Protein AF-A0A673FQ81-F1 (afdb_monomer)

pLDDT: mean 97.32, std 1.8, range [87.38, 98.75]

Radius of gyration: 13.96 Å; Cα contacts (8 Å, |Δi|>4): 297; chains: 1; bounding box: 32×32×33 Å

Structure (mmCIF, N/CA/C/O backbone):
data_AF-A0A673FQ81-F1
#
_entry.id   AF-A0A673FQ81-F1
#
loop_
_atom_site.group_PDB
_atom_site.id
_atom_site.type_symbol
_atom_site.label_atom_id
_atom_site.label_alt_id
_atom_site.label_comp_id
_atom_site.label_asym_id
_atom_site.label_entity_id
_atom_site.label_seq_id
_atom_site.pdbx_PDB_ins_code
_atom_site.Cartn_x
_atom_site.Cartn_y
_atom_site.Cartn_z
_atom_site.occupancy
_atom_site.B_iso_or_equiv
_atom_site.auth_seq_id
_atom_site.auth_comp_id
_atom_site.auth_asym_id
_atom_site.auth_atom_id
_atom_site.pdbx_PDB_model_num
ATOM 1 N N . MET A 1 1 ? -1.585 11.997 -2.696 1.00 89.38 1 MET A N 1
ATOM 2 C CA . MET A 1 1 ? -2.679 11.175 -3.277 1.00 89.38 1 MET A CA 1
ATOM 3 C C . MET A 1 1 ? -3.519 10.611 -2.141 1.00 89.38 1 MET A C 1
ATOM 5 O O . MET A 1 1 ? -2.974 10.445 -1.057 1.00 89.38 1 MET A O 1
ATOM 9 N N . VAL A 1 2 ? -4.803 10.326 -2.368 1.00 96.75 2 VAL A N 1
ATOM 10 C CA . VAL A 1 2 ? -5.661 9.622 -1.402 1.00 96.75 2 VAL A CA 1
ATOM 11 C C . VAL A 1 2 ? -6.151 8.320 -2.028 1.00 96.75 2 VAL A C 1
ATOM 13 O O . VAL A 1 2 ? -6.634 8.323 -3.160 1.00 96.75 2 VAL A O 1
ATOM 16 N N . LYS A 1 3 ? -6.018 7.211 -1.301 1.00 98.25 3 LYS A N 1
ATOM 17 C CA . LYS A 1 3 ? -6.627 5.915 -1.634 1.00 98.25 3 LYS A CA 1
ATOM 18 C C . LYS A 1 3 ? -7.399 5.405 -0.428 1.00 98.25 3 LYS A C 1
ATOM 20 O O . LYS A 1 3 ? -7.032 5.722 0.698 1.00 98.25 3 LYS A O 1
ATOM 25 N N . HIS A 1 4 ? -8.442 4.622 -0.661 1.00 98.31 4 HIS A N 1
ATOM 26 C CA . HIS A 1 4 ? -9.214 3.995 0.404 1.00 98.31 4 HIS A CA 1
ATOM 27 C C . HIS A 1 4 ? -9.135 2.474 0.302 1.00 98.31 4 HIS A C 1
ATOM 29 O O . HIS A 1 4 ? -8.841 1.942 -0.768 1.00 98.31 4 HIS A O 1
ATOM 35 N N . PHE A 1 5 ? -9.392 1.793 1.412 1.00 98.25 5 PHE A N 1
ATOM 36 C CA . PHE A 1 5 ? -9.550 0.343 1.469 1.00 98.25 5 PHE A CA 1
ATOM 37 C C . PHE A 1 5 ? -10.442 -0.043 2.646 1.00 98.25 5 PHE A C 1
ATOM 39 O O . PHE A 1 5 ? -10.704 0.774 3.532 1.00 98.25 5 PHE A O 1
ATOM 46 N N . TRP A 1 6 ? -10.920 -1.283 2.639 1.00 97.56 6 TRP A N 1
ATOM 47 C CA . TRP A 1 6 ? -11.827 -1.800 3.653 1.00 97.56 6 TRP A CA 1
ATOM 48 C C . TRP A 1 6 ? -11.231 -3.037 4.303 1.00 97.56 6 TRP A C 1
ATOM 50 O O . TRP A 1 6 ? -10.825 -3.963 3.609 1.00 97.56 6 TRP A O 1
ATOM 60 N N . VAL A 1 7 ? -11.248 -3.081 5.633 1.00 96.44 7 VAL A N 1
ATOM 61 C CA . VAL A 1 7 ? -10.942 -4.295 6.399 1.00 96.44 7 VAL A CA 1
ATOM 62 C C . VAL A 1 7 ? -12.076 -4.528 7.380 1.00 96.44 7 VAL A C 1
ATOM 64 O O . VAL A 1 7 ? -12.450 -3.619 8.114 1.00 96.44 7 VAL A O 1
ATOM 67 N N . ARG A 1 8 ? -12.673 -5.727 7.364 1.00 93.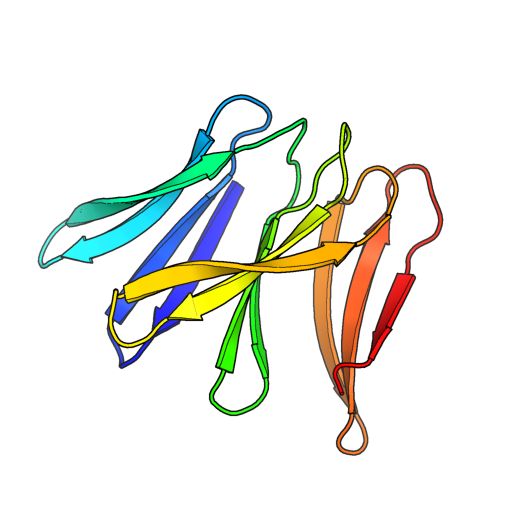62 8 ARG A N 1
ATOM 68 C CA . ARG A 1 8 ? -13.811 -6.105 8.230 1.00 93.62 8 ARG A CA 1
ATOM 69 C C . ARG A 1 8 ? -14.923 -5.042 8.297 1.00 93.62 8 ARG A C 1
ATOM 71 O O . ARG A 1 8 ? -15.429 -4.734 9.371 1.00 93.62 8 ARG A O 1
ATOM 78 N N . LYS A 1 9 ? -15.309 -4.487 7.141 1.00 94.38 9 LYS A N 1
ATOM 79 C CA . LYS A 1 9 ? -16.325 -3.418 6.997 1.00 94.38 9 LYS A CA 1
ATOM 80 C C . LYS A 1 9 ? -15.962 -2.075 7.651 1.00 94.38 9 LYS A C 1
ATOM 82 O O . LYS A 1 9 ? -16.813 -1.197 7.736 1.00 94.38 9 LYS A O 1
ATOM 87 N N . VAL A 1 10 ? -14.713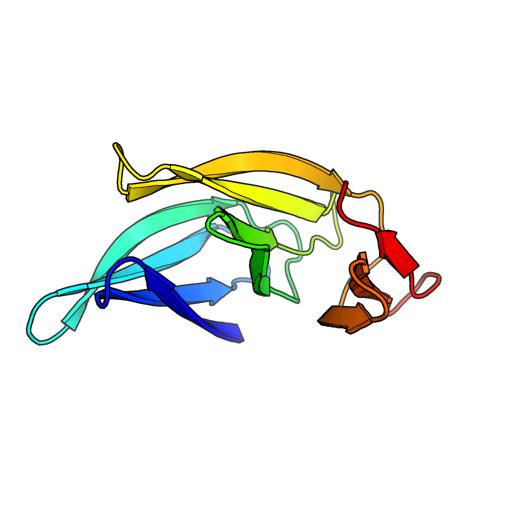 -1.884 8.064 1.00 97.00 10 VAL A N 1
ATOM 88 C CA . VAL A 1 10 ? -14.190 -0.591 8.511 1.00 97.00 10 VAL A CA 1
ATOM 89 C C . VAL A 1 10 ? -13.460 0.068 7.344 1.00 97.00 10 VAL A C 1
ATOM 91 O O . VAL A 1 10 ? -12.660 -0.576 6.662 1.00 97.00 10 VAL A O 1
ATOM 94 N N . LEU A 1 11 ? -13.765 1.344 7.102 1.00 98.19 11 LEU A N 1
ATOM 95 C CA . LEU A 1 11 ? -13.144 2.152 6.058 1.00 98.19 11 LEU A CA 1
ATOM 96 C C . LEU A 1 11 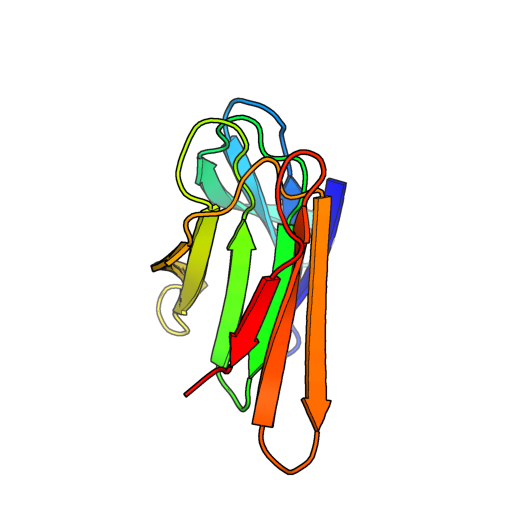? -11.818 2.728 6.550 1.00 98.19 11 LEU A C 1
ATOM 98 O O . LEU A 1 11 ? -11.743 3.322 7.627 1.00 98.19 11 LEU A O 1
ATOM 102 N N . TYR A 1 12 ? -10.797 2.630 5.711 1.00 98.62 12 TYR A N 1
ATOM 103 C CA . TYR A 1 12 ? -9.494 3.231 5.937 1.00 98.62 12 TYR A CA 1
ATOM 104 C C . TYR A 1 12 ? -9.085 4.091 4.745 1.00 98.62 12 TYR A C 1
ATOM 106 O O . TYR A 1 12 ? -9.482 3.840 3.605 1.00 98.62 12 TYR A O 1
ATOM 114 N N . LEU A 1 13 ? -8.246 5.091 5.007 1.00 98.50 13 LEU A N 1
ATOM 115 C CA . LEU A 1 13 ? -7.582 5.896 3.988 1.00 98.50 13 LEU A CA 1
ATOM 116 C C . LEU A 1 13 ? -6.072 5.755 4.096 1.00 98.50 13 LEU A C 1
ATOM 118 O O . LEU A 1 13 ? -5.515 5.708 5.188 1.00 98.50 13 LEU A O 1
ATOM 122 N N . CYS A 1 14 ? -5.409 5.789 2.948 1.00 98.38 14 CYS A N 1
ATOM 123 C CA . CYS A 1 14 ? -3.994 6.073 2.841 1.00 98.38 14 CYS A CA 1
ATOM 124 C C . CYS A 1 14 ? -3.799 7.457 2.215 1.00 98.38 14 CYS A C 1
ATOM 126 O O . CYS A 1 14 ? -4.239 7.710 1.088 1.00 98.38 14 CYS A O 1
ATOM 128 N N . LEU A 1 15 ? -3.129 8.345 2.948 1.00 98.31 15 LEU A N 1
ATOM 129 C CA . LEU A 1 15 ? -2.692 9.650 2.472 1.00 98.31 15 LEU A CA 1
ATOM 130 C C . LEU A 1 15 ? -1.217 9.578 2.093 1.00 98.31 15 LEU A C 1
ATOM 132 O O . LEU A 1 15 ? -0.360 9.413 2.959 1.00 98.31 15 LEU A O 1
ATOM 136 N N . THR A 1 16 ? -0.915 9.738 0.807 1.00 98.19 16 THR A N 1
ATOM 137 C CA . THR A 1 16 ? 0.466 9.719 0.311 1.00 98.19 16 THR A CA 1
ATOM 138 C C . THR A 1 16 ? 1.080 11.108 0.325 1.00 98.19 16 THR A C 1
ATOM 140 O O . THR A 1 16 ? 0.523 12.025 -0.293 1.00 98.19 16 THR A O 1
ATOM 143 N N . ARG A 1 17 ? 2.257 11.234 0.940 1.00 98.06 17 ARG A N 1
ATOM 144 C CA . ARG A 1 17 ? 3.146 12.397 0.815 1.00 98.06 17 ARG A CA 1
ATOM 145 C C . ARG A 1 17 ? 4.335 12.061 -0.073 1.00 98.06 17 ARG A C 1
ATOM 147 O O . ARG A 1 17 ? 4.798 10.930 -0.069 1.00 98.06 17 ARG A O 1
ATOM 154 N N . PHE A 1 18 ? 4.873 13.061 -0.765 1.00 98.00 18 PHE A N 1
ATOM 155 C CA . PHE A 1 18 ? 6.107 12.885 -1.530 1.00 98.00 18 PHE A CA 1
ATOM 156 C C . PHE A 1 18 ? 7.315 12.657 -0.603 1.00 98.00 18 PHE A C 1
ATOM 158 O O . PHE A 1 18 ? 8.041 11.680 -0.756 1.00 98.00 18 PHE A O 1
ATOM 165 N N . ILE A 1 19 ? 7.489 13.514 0.409 1.00 97.81 19 ILE A N 1
ATOM 166 C CA . ILE A 1 19 ? 8.533 13.418 1.442 1.00 97.81 19 ILE A CA 1
ATOM 167 C C . ILE A 1 19 ? 7.907 13.590 2.831 1.00 97.81 19 ILE A C 1
ATOM 169 O O . ILE A 1 19 ? 6.877 14.262 2.985 1.00 97.81 19 ILE A O 1
ATOM 173 N N . GLY A 1 20 ? 8.541 12.982 3.833 1.00 97.62 20 GLY A N 1
ATOM 174 C CA . GLY A 1 20 ? 8.046 12.896 5.205 1.00 97.62 20 GLY A CA 1
ATOM 175 C C . GLY A 1 20 ? 7.283 11.593 5.384 1.00 97.62 20 GLY A C 1
ATOM 176 O O . GLY A 1 20 ? 7.709 10.572 4.854 1.00 97.62 20 GLY A O 1
ATOM 177 N N . ASP A 1 21 ? 6.142 11.643 6.062 1.00 98.31 21 ASP A N 1
ATOM 178 C CA . ASP A 1 21 ? 5.367 10.442 6.364 1.00 98.31 21 ASP A CA 1
ATOM 179 C C . ASP A 1 21 ? 4.007 10.436 5.664 1.00 98.31 21 ASP A C 1
ATOM 181 O O . ASP A 1 21 ? 3.166 11.318 5.866 1.00 98.31 21 ASP A O 1
ATOM 185 N N . SER A 1 22 ? 3.772 9.402 4.861 1.00 98.50 22 SER A N 1
ATOM 186 C CA . SER A 1 22 ? 2.421 9.007 4.471 1.00 98.50 22 SER A CA 1
ATOM 187 C C . SER A 1 22 ? 1.654 8.489 5.686 1.00 98.50 22 SER A C 1
ATOM 189 O O . SER A 1 22 ? 2.245 8.054 6.671 1.00 98.50 22 SER A O 1
ATOM 191 N N . LYS A 1 23 ? 0.324 8.546 5.636 1.00 98.62 23 LYS A N 1
ATOM 192 C CA . LYS A 1 23 ? -0.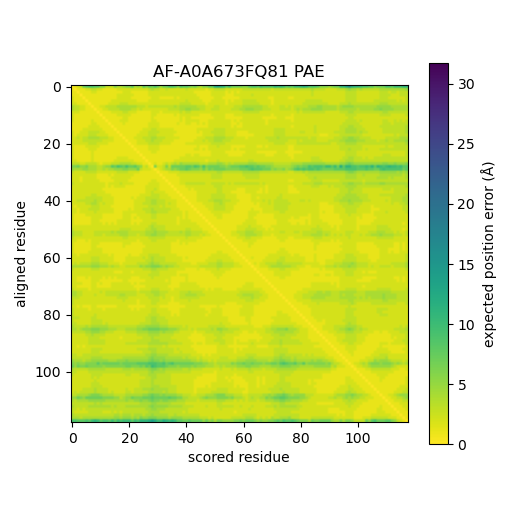530 8.259 6.796 1.00 98.62 23 LYS A CA 1
ATOM 193 C C . LYS A 1 23 ? -1.594 7.234 6.463 1.00 98.62 23 LYS A C 1
ATOM 195 O O . LYS A 1 23 ? -2.174 7.279 5.380 1.00 98.62 23 LYS A O 1
ATOM 200 N N . ILE A 1 24 ? -1.877 6.359 7.418 1.00 98.75 24 ILE A N 1
ATOM 201 C CA . ILE A 1 24 ? -3.040 5.481 7.420 1.00 98.75 24 ILE A CA 1
ATOM 202 C C . ILE A 1 24 ? -4.028 6.028 8.435 1.00 98.75 24 ILE A C 1
ATOM 204 O O . ILE A 1 24 ? -3.690 6.249 9.601 1.00 98.75 24 ILE A O 1
ATOM 208 N N . LEU A 1 25 ? -5.249 6.253 7.973 1.00 98.69 25 LEU A N 1
ATOM 209 C CA . LEU A 1 25 ? -6.344 6.756 8.779 1.00 98.69 25 LEU A CA 1
ATOM 210 C C . LEU A 1 25 ? -7.456 5.711 8.835 1.00 98.69 25 LEU A C 1
ATOM 212 O O . LEU A 1 25 ? -7.759 5.086 7.821 1.00 98.69 25 LEU A O 1
ATOM 216 N N . ARG A 1 26 ? -8.095 5.561 9.992 1.00 98.50 26 ARG A N 1
ATOM 217 C CA . ARG A 1 26 ? -9.296 4.743 10.195 1.00 98.50 26 ARG A CA 1
ATOM 218 C C . ARG A 1 26 ? -10.515 5.649 10.294 1.00 98.50 26 ARG A C 1
ATOM 220 O O . ARG A 1 26 ? -10.449 6.671 10.975 1.00 98.50 26 ARG A O 1
ATOM 227 N N . TRP A 1 27 ? -11.613 5.289 9.640 1.00 98.25 27 TRP A N 1
ATOM 228 C CA . TRP A 1 27 ? -12.898 5.938 9.873 1.00 98.25 27 TRP A CA 1
ATOM 229 C C . TRP A 1 27 ? -13.421 5.549 11.254 1.00 98.25 27 TRP A C 1
ATOM 231 O O . TRP A 1 27 ? -13.613 4.368 11.538 1.00 98.25 27 TRP A O 1
ATOM 241 N N . ASP A 1 28 ? -13.624 6.543 12.111 1.00 96.62 28 ASP A N 1
ATOM 242 C CA . ASP A 1 28 ? -14.092 6.364 13.478 1.00 96.62 28 ASP A CA 1
ATOM 243 C C . ASP A 1 28 ? -15.272 7.309 13.728 1.00 96.62 28 ASP A C 1
ATOM 245 O O . ASP A 1 28 ? -15.112 8.525 13.888 1.00 96.62 28 ASP A O 1
ATOM 249 N N . ASN A 1 29 ? -16.475 6.732 13.692 1.00 92.56 29 ASN A N 1
ATOM 250 C CA . ASN A 1 29 ? -17.771 7.402 13.786 1.00 92.56 29 ASN A CA 1
ATOM 251 C C . ASN A 1 29 ? -17.973 8.523 12.753 1.00 92.5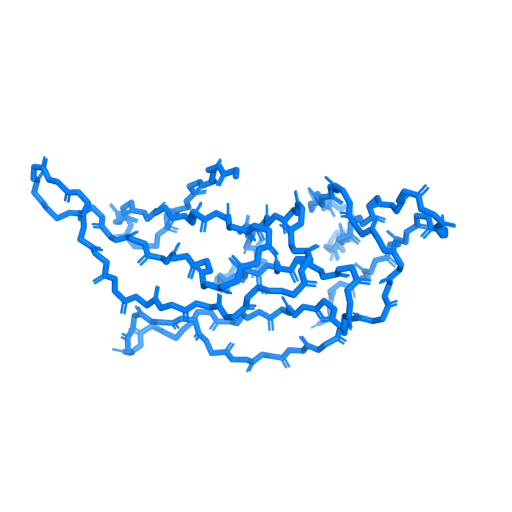6 29 ASN A C 1
ATOM 253 O O . ASN A 1 29 ? -18.594 8.303 11.717 1.00 92.56 29 ASN A O 1
ATOM 257 N N . GLN A 1 30 ? -17.469 9.723 13.044 1.00 96.00 30 GLN A N 1
ATOM 258 C CA . GLN A 1 30 ? -17.714 10.949 12.277 1.00 96.00 30 GLN A CA 1
ATOM 259 C C . GLN A 1 30 ? -16.452 11.523 11.623 1.00 96.00 30 GLN A C 1
ATOM 261 O O . GLN A 1 30 ? -16.533 12.521 10.908 1.00 96.00 30 GLN A O 1
ATOM 266 N N . ARG A 1 31 ? -15.270 10.948 11.882 1.00 97.75 31 ARG A N 1
ATOM 267 C CA . ARG A 1 31 ? -14.010 11.474 11.348 1.00 97.75 31 ARG A CA 1
ATOM 268 C C . ARG A 1 31 ? -12.977 10.387 11.110 1.00 97.75 31 ARG A C 1
ATOM 270 O O . ARG A 1 31 ? -13.015 9.314 11.700 1.00 97.75 31 ARG A O 1
ATOM 277 N N . PHE A 1 32 ? -11.994 10.717 10.286 1.00 98.38 32 PHE A N 1
ATOM 278 C CA . PHE A 1 32 ? -10.793 9.910 10.147 1.00 98.38 32 PHE A CA 1
ATOM 279 C C . PHE A 1 32 ? -9.815 10.189 11.292 1.00 98.38 32 PHE A C 1
ATOM 281 O O . PHE A 1 32 ? -9.511 11.344 11.589 1.00 98.38 32 PHE A O 1
ATOM 288 N N . VAL A 1 33 ? -9.304 9.124 11.909 1.00 98.25 33 VAL A N 1
ATOM 289 C CA . VAL A 1 33 ? -8.279 9.171 12.957 1.00 98.25 33 VAL A CA 1
ATOM 290 C C . VAL A 1 33 ? -7.015 8.505 12.435 1.00 98.25 33 VAL A C 1
ATOM 292 O O . VAL A 1 33 ? -7.070 7.420 11.859 1.00 98.25 33 VAL A O 1
ATOM 295 N N . GLU A 1 34 ? -5.871 9.156 12.616 1.00 98.38 34 GLU A N 1
ATOM 296 C CA . GLU A 1 34 ? -4.580 8.581 12.249 1.00 98.38 34 GLU A CA 1
ATOM 297 C C . GLU A 1 34 ? -4.241 7.397 13.144 1.00 98.38 34 GLU A C 1
ATOM 299 O O . GLU A 1 34 ? -4.259 7.507 14.367 1.00 98.38 34 GLU A O 1
ATOM 304 N N . ILE A 1 35 ? -3.925 6.266 12.518 1.00 97.94 35 ILE A N 1
ATOM 305 C CA . ILE A 1 35 ? -3.530 5.056 13.236 1.00 97.94 35 ILE A CA 1
ATOM 306 C C . ILE A 1 35 ? -2.061 4.726 13.016 1.00 97.94 35 ILE A C 1
ATOM 308 O O . ILE A 1 35 ? -1.449 4.117 13.885 1.00 97.94 35 ILE A O 1
ATOM 312 N N . GLN A 1 36 ? -1.470 5.122 11.889 1.00 98.50 36 GLN A N 1
ATOM 313 C CA . GLN A 1 36 ? -0.103 4.755 11.537 1.00 98.50 36 GLN A CA 1
ATOM 314 C C . GLN A 1 36 ? 0.507 5.740 10.539 1.00 98.50 36 GLN A C 1
ATOM 316 O O . GLN A 1 36 ? -0.181 6.256 9.659 1.00 98.50 36 GLN A O 1
ATOM 321 N N . THR A 1 37 ? 1.820 5.926 10.637 1.00 98.50 37 THR A N 1
ATOM 322 C CA . THR A 1 37 ? 2.649 6.617 9.649 1.00 98.50 37 THR A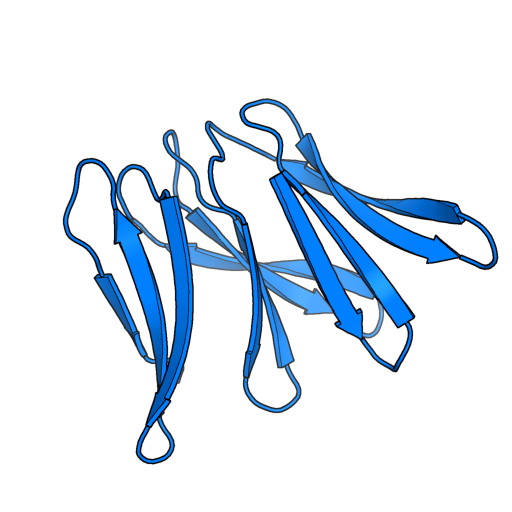 CA 1
ATOM 323 C C . THR A 1 37 ? 3.512 5.625 8.870 1.00 98.50 37 THR A C 1
ATOM 325 O O . THR A 1 37 ? 3.895 4.573 9.383 1.00 98.50 37 THR A O 1
ATOM 328 N N . LEU A 1 38 ? 3.805 5.951 7.612 1.00 98.25 38 LEU A N 1
ATOM 329 C CA . LEU A 1 38 ? 4.661 5.181 6.714 1.00 98.25 38 LEU A CA 1
ATOM 330 C C . LEU A 1 38 ? 5.672 6.129 6.054 1.00 98.25 38 LEU A C 1
ATOM 332 O O . LEU A 1 38 ? 5.251 7.097 5.413 1.00 98.25 38 LEU A O 1
ATOM 336 N N . PRO A 1 39 ? 6.985 5.870 6.158 1.00 97.69 39 PRO A N 1
ATOM 337 C CA . PRO A 1 39 ? 7.996 6.787 5.650 1.00 97.69 39 PRO A CA 1
ATOM 338 C C . PRO A 1 39 ? 7.936 6.881 4.123 1.00 97.69 39 PRO A C 1
ATOM 340 O O . PRO A 1 39 ? 7.962 5.873 3.417 1.00 97.69 39 PRO A O 1
ATOM 343 N N . SER A 1 40 ? 7.904 8.107 3.612 1.00 98.12 40 SER A N 1
ATOM 344 C CA . SER A 1 40 ? 7.863 8.422 2.186 1.00 98.12 40 SER A CA 1
ATOM 345 C C . SER A 1 40 ? 9.165 9.046 1.712 1.00 98.12 40 SER A C 1
ATOM 347 O O . SER A 1 40 ? 9.651 10.045 2.249 1.00 98.12 40 SER A O 1
ATOM 349 N N . ARG A 1 41 ? 9.730 8.440 0.668 1.00 97.31 41 ARG A N 1
ATOM 350 C CA . ARG A 1 41 ? 11.023 8.799 0.076 1.00 97.31 41 ARG A CA 1
ATOM 351 C C . ARG A 1 41 ? 10.838 9.052 -1.422 1.00 97.31 41 ARG A C 1
ATOM 353 O O . ARG A 1 41 ? 11.214 8.253 -2.268 1.00 97.31 41 ARG A O 1
ATOM 360 N N . GLY A 1 42 ? 10.182 10.162 -1.741 1.00 97.94 42 GLY A N 1
ATOM 361 C CA . GLY A 1 42 ? 9.768 10.481 -3.104 1.00 97.94 42 GLY A CA 1
ATOM 362 C C . GLY A 1 42 ? 8.544 9.669 -3.535 1.00 97.94 42 GLY A C 1
ATOM 363 O O . GLY A 1 42 ? 8.477 9.201 -4.665 1.00 97.94 42 GLY A O 1
ATOM 364 N N . SER A 1 43 ? 7.590 9.436 -2.629 1.00 98.19 43 SER A N 1
ATOM 365 C CA . SER A 1 43 ? 6.435 8.576 -2.901 1.00 98.19 43 SER A CA 1
ATOM 366 C C . SER A 1 43 ? 5.385 9.289 -3.754 1.00 98.19 43 SER A C 1
ATOM 368 O O . SER A 1 43 ? 4.714 10.218 -3.305 1.00 98.19 43 SER A O 1
ATOM 370 N N . MET A 1 44 ? 5.217 8.818 -4.989 1.00 97.94 44 MET A N 1
ATOM 371 C CA . MET A 1 44 ? 4.242 9.353 -5.950 1.00 97.94 44 MET A CA 1
ATOM 372 C C . MET A 1 44 ? 3.007 8.467 -6.127 1.00 97.94 44 MET A C 1
ATOM 374 O O . MET A 1 44 ? 2.000 8.928 -6.658 1.00 97.94 44 MET A O 1
ATOM 378 N N . ALA A 1 45 ? 3.064 7.212 -5.676 1.00 97.56 45 ALA A N 1
ATOM 379 C CA . ALA A 1 45 ? 1.988 6.243 -5.818 1.00 97.56 45 ALA A CA 1
ATOM 380 C C . ALA A 1 45 ? 1.821 5.406 -4.550 1.00 97.56 45 ALA A C 1
ATOM 382 O O . ALA A 1 45 ? 2.798 4.996 -3.922 1.00 97.56 45 ALA A O 1
ATOM 383 N N . VAL A 1 46 ? 0.566 5.130 -4.205 1.00 98.38 46 VAL A N 1
ATOM 384 C CA . VAL A 1 46 ? 0.204 4.132 -3.203 1.00 98.38 46 VAL A CA 1
ATOM 385 C C . VAL A 1 46 ? -0.956 3.304 -3.725 1.00 98.38 46 VAL A C 1
ATOM 387 O O . VAL A 1 46 ? -1.814 3.819 -4.449 1.00 98.38 46 VAL A O 1
ATOM 390 N N . TYR A 1 47 ? -0.989 2.032 -3.358 1.00 98.56 47 TYR A N 1
ATOM 391 C CA . TYR A 1 47 ? -2.044 1.130 -3.780 1.00 98.56 47 TYR A CA 1
ATOM 392 C C . TYR A 1 47 ? -2.344 0.100 -2.696 1.00 98.56 47 TYR A C 1
ATOM 394 O O . TYR A 1 47 ? -1.536 -0.804 -2.477 1.00 98.56 47 TYR A O 1
ATOM 402 N N . PRO A 1 48 ? -3.469 0.242 -1.977 1.00 98.38 48 PRO A N 1
ATOM 403 C CA . PRO A 1 48 ? -3.996 -0.853 -1.185 1.00 98.38 48 PRO A CA 1
ATOM 404 C C . PRO A 1 48 ? -4.647 -1.880 -2.115 1.00 98.38 48 PRO A C 1
ATOM 406 O O . PRO A 1 48 ? -5.368 -1.511 -3.042 1.00 98.38 48 PRO A O 1
ATOM 409 N N . PHE A 1 49 ? -4.393 -3.159 -1.867 1.00 98.19 49 PHE A N 1
ATOM 410 C CA . PHE A 1 49 ? -4.943 -4.264 -2.653 1.00 98.19 49 PHE A CA 1
ATOM 411 C C . PHE A 1 49 ? -5.076 -5.513 -1.793 1.00 98.19 49 PHE A C 1
ATOM 413 O O . PHE A 1 49 ? -4.424 -5.618 -0.755 1.00 98.19 49 PHE A O 1
ATOM 420 N N . SER A 1 50 ? -5.896 -6.459 -2.233 1.00 97.19 50 SER A N 1
ATOM 421 C CA . SER A 1 50 ? -6.118 -7.708 -1.510 1.00 97.19 50 SER A CA 1
ATOM 422 C C . SER A 1 50 ? -5.922 -8.888 -2.439 1.00 97.19 50 SER A C 1
ATOM 424 O O . SER A 1 50 ? -6.331 -8.834 -3.595 1.00 97.19 50 SER A O 1
ATOM 426 N N . VAL A 1 51 ? -5.307 -9.943 -1.914 1.00 96.25 51 VAL A N 1
ATOM 427 C CA . VAL A 1 51 ? -5.196 -11.244 -2.578 1.00 96.25 51 VAL A CA 1
ATOM 428 C C . VAL A 1 51 ? -5.752 -12.284 -1.614 1.00 96.25 51 VAL A C 1
ATOM 430 O O . VAL A 1 51 ? -5.258 -12.436 -0.490 1.00 96.25 51 VAL A O 1
ATOM 433 N N . GLY A 1 52 ? -6.841 -12.942 -2.014 1.00 93.56 52 GLY A N 1
ATOM 434 C CA . GLY A 1 52 ? -7.647 -13.763 -1.113 1.00 93.56 52 GLY A CA 1
ATOM 435 C C . GLY A 1 52 ? -8.105 -12.970 0.118 1.00 93.56 52 GLY A C 1
ATOM 436 O O . GLY A 1 52 ? -8.713 -11.909 0.003 1.00 93.56 52 GLY A O 1
ATOM 437 N N . VAL A 1 53 ? -7.789 -13.480 1.312 1.00 94.31 53 VAL A N 1
ATOM 438 C CA . VAL A 1 53 ? -8.138 -12.845 2.599 1.00 94.31 53 VAL A CA 1
ATOM 439 C C . VAL A 1 53 ? -7.085 -11.855 3.108 1.00 94.31 53 VAL A C 1
ATOM 441 O O . VAL A 1 53 ? -7.283 -11.233 4.148 1.00 94.31 53 VAL A O 1
ATOM 444 N N . ARG A 1 54 ? -5.942 -11.728 2.424 1.00 96.88 54 ARG A N 1
ATOM 445 C CA . ARG A 1 54 ? -4.822 -10.897 2.878 1.00 96.88 54 ARG A CA 1
ATOM 446 C C . ARG A 1 54 ? -4.922 -9.499 2.280 1.00 96.88 54 ARG A C 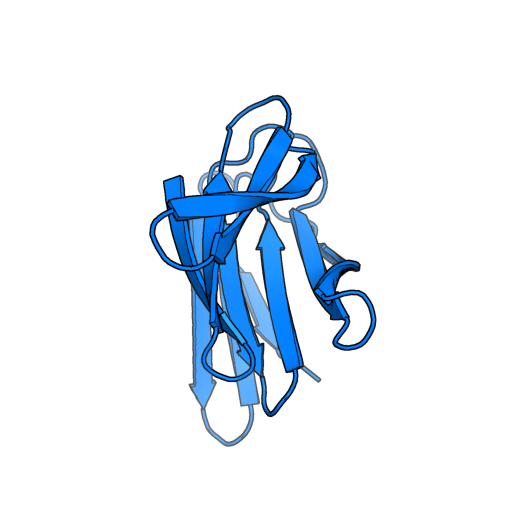1
ATOM 448 O O . ARG A 1 54 ? -5.024 -9.350 1.064 1.00 96.88 54 ARG A O 1
ATOM 455 N N . GLN A 1 55 ? -4.841 -8.485 3.137 1.00 98.38 55 GLN A N 1
ATOM 456 C CA . GLN A 1 55 ? -4.810 -7.078 2.746 1.00 98.38 55 GLN A CA 1
ATOM 457 C C . GLN A 1 55 ? -3.366 -6.575 2.708 1.00 98.38 55 GLN A C 1
ATOM 459 O O . GLN A 1 55 ? -2.636 -6.657 3.693 1.00 98.38 55 GLN A O 1
ATOM 464 N N . TYR A 1 56 ? -2.981 -5.983 1.587 1.00 98.69 56 TYR A N 1
ATOM 465 C CA . TYR A 1 56 ? -1.664 -5.409 1.352 1.00 98.69 56 TYR A CA 1
ATOM 466 C C . TYR A 1 56 ? -1.749 -3.907 1.077 1.00 98.69 56 TYR A C 1
ATOM 468 O O . TYR A 1 56 ? -2.809 -3.362 0.747 1.00 98.69 56 TYR A O 1
ATOM 476 N N . LEU A 1 57 ? -0.603 -3.241 1.183 1.00 98.69 57 LEU A N 1
ATOM 477 C CA . LEU A 1 57 ? -0.399 -1.865 0.751 1.00 98.69 57 LEU A CA 1
ATOM 478 C C . LEU A 1 57 ? 0.967 -1.744 0.084 1.00 98.69 57 LEU A C 1
ATOM 480 O O . LEU A 1 57 ? 1.988 -1.991 0.718 1.00 98.69 57 LEU A O 1
ATOM 484 N N . LEU A 1 58 ? 0.993 -1.323 -1.176 1.00 98.62 58 LEU A N 1
ATOM 485 C CA . LEU A 1 58 ? 2.226 -0.980 -1.874 1.00 98.62 58 LEU A CA 1
ATOM 486 C C . LEU A 1 58 ? 2.439 0.531 -1.850 1.00 98.62 58 LEU A C 1
ATOM 488 O O . LEU A 1 58 ? 1.629 1.283 -2.393 1.00 98.62 58 LEU A O 1
ATOM 492 N N . LEU A 1 59 ? 3.542 0.965 -1.243 1.00 98.62 59 LEU A N 1
ATOM 493 C CA . LEU A 1 59 ? 4.011 2.345 -1.249 1.00 98.62 59 LEU A CA 1
ATOM 494 C C . LEU A 1 59 ? 5.208 2.473 -2.195 1.00 98.62 59 LEU A C 1
ATOM 496 O O . LEU A 1 59 ? 6.281 1.920 -1.945 1.00 98.62 59 LEU A O 1
ATOM 500 N N . GLY A 1 60 ? 5.015 3.213 -3.286 1.00 98.31 60 GLY A N 1
ATOM 501 C CA . GLY A 1 60 ? 6.070 3.501 -4.249 1.00 98.31 60 GLY A CA 1
ATOM 502 C C . GLY A 1 60 ? 7.117 4.458 -3.683 1.00 98.31 60 GLY A C 1
ATOM 503 O O . GLY A 1 60 ? 6.800 5.317 -2.856 1.00 98.31 60 GLY A O 1
ATOM 504 N N . SER A 1 61 ? 8.355 4.336 -4.150 1.00 98.12 61 SER A N 1
ATOM 505 C CA . SER A 1 61 ? 9.468 5.204 -3.759 1.00 98.12 61 SER A CA 1
ATOM 506 C C . SER A 1 61 ? 10.341 5.542 -4.966 1.00 98.12 61 SER A C 1
ATOM 508 O O . SER A 1 61 ? 10.695 4.652 -5.737 1.00 98.12 61 SER A O 1
ATOM 510 N N . ASP A 1 62 ? 10.680 6.823 -5.129 1.00 98.19 62 ASP A N 1
ATOM 511 C CA . ASP A 1 62 ? 11.606 7.289 -6.168 1.00 98.19 62 ASP A CA 1
ATOM 512 C C . ASP A 1 62 ? 13.064 7.285 -5.668 1.00 98.19 62 ASP A C 1
ATOM 514 O O . ASP A 1 62 ? 13.984 7.273 -6.485 1.00 98.19 62 ASP A O 1
ATOM 518 N N . TYR A 1 63 ? 13.287 7.314 -4.346 1.00 97.38 63 TYR A N 1
ATOM 519 C CA . TYR A 1 63 ? 14.618 7.476 -3.735 1.00 97.38 63 TYR A CA 1
ATOM 520 C C . TYR A 1 63 ? 15.098 6.251 -2.941 1.00 97.38 63 TYR A C 1
ATOM 522 O O . TYR A 1 63 ? 16.191 6.267 -2.381 1.00 97.38 63 TYR A O 1
ATOM 530 N N . SER A 1 64 ? 14.288 5.198 -2.856 1.00 96.31 64 SER A N 1
ATOM 531 C CA . SER A 1 64 ? 14.619 3.933 -2.193 1.00 96.31 64 SER A CA 1
ATOM 532 C C . SER A 1 64 ? 13.852 2.782 -2.844 1.00 96.31 64 SER A C 1
ATOM 534 O O . SER A 1 64 ? 13.112 2.990 -3.804 1.00 96.31 64 SER A O 1
ATOM 536 N N . PHE A 1 65 ? 13.945 1.576 -2.280 1.00 97.94 65 PHE A N 1
ATOM 537 C CA . PHE A 1 65 ? 13.016 0.507 -2.637 1.00 97.94 65 PHE A CA 1
ATOM 538 C C . PHE A 1 65 ? 11.565 0.909 -2.358 1.00 97.94 65 PHE A C 1
ATOM 540 O O . PHE A 1 65 ? 11.269 1.589 -1.367 1.00 97.94 65 PHE A O 1
ATOM 547 N N . SER A 1 66 ? 10.668 0.474 -3.244 1.00 98.25 66 SER A N 1
ATOM 548 C CA . SER A 1 66 ? 9.227 0.505 -2.998 1.00 98.25 66 SER A CA 1
ATOM 549 C C . SER A 1 66 ? 8.877 -0.596 -2.002 1.00 98.25 66 SER A C 1
ATOM 551 O O . SER A 1 66 ? 9.495 -1.658 -2.017 1.00 98.25 66 SER A O 1
ATOM 553 N N . ARG A 1 67 ? 7.907 -0.363 -1.119 1.00 98.31 67 ARG A N 1
ATOM 554 C CA . ARG A 1 67 ? 7.614 -1.271 -0.001 1.00 98.31 67 ARG A CA 1
ATOM 555 C C . ARG A 1 67 ? 6.210 -1.832 -0.091 1.00 98.31 67 ARG A C 1
ATOM 557 O O . ARG A 1 67 ? 5.252 -1.073 -0.217 1.00 98.31 67 ARG A O 1
ATOM 564 N N . ILE A 1 68 ? 6.101 -3.148 0.026 1.00 98.62 68 ILE A N 1
ATOM 565 C CA . ILE A 1 68 ? 4.850 -3.848 0.291 1.00 98.62 68 ILE A CA 1
ATOM 566 C C . ILE A 1 68 ? 4.738 -4.029 1.799 1.00 98.62 68 ILE A C 1
ATOM 568 O O . ILE A 1 68 ? 5.656 -4.524 2.457 1.00 98.62 68 ILE A O 1
ATOM 572 N N . TYR A 1 69 ? 3.581 -3.660 2.323 1.00 98.75 69 TYR A N 1
ATOM 573 C CA . TYR A 1 69 ? 3.177 -3.939 3.684 1.00 98.75 69 TYR A CA 1
ATOM 574 C C . TYR A 1 69 ? 2.020 -4.936 3.694 1.00 98.75 69 TYR A C 1
ATOM 576 O O . TYR A 1 69 ? 1.174 -4.908 2.799 1.00 98.75 69 TYR A O 1
ATOM 584 N N . LEU A 1 70 ? 1.969 -5.781 4.720 1.00 98.69 70 LEU A N 1
ATOM 585 C CA . LEU A 1 70 ? 0.876 -6.710 4.995 1.00 98.69 70 LEU A CA 1
ATOM 586 C C . LEU A 1 70 ? 0.094 -6.215 6.212 1.00 98.69 70 LEU A C 1
ATOM 588 O O . LEU A 1 70 ? 0.682 -5.809 7.212 1.00 98.69 70 LEU A O 1
ATOM 592 N N . TRP A 1 71 ? -1.228 -6.213 6.116 1.00 98.62 71 TRP A N 1
ATOM 593 C CA . TRP A 1 71 ? -2.099 -5.851 7.223 1.00 98.62 71 TRP A CA 1
ATOM 594 C C . TRP A 1 71 ? -2.069 -6.927 8.308 1.00 98.62 71 TRP A C 1
ATOM 596 O O . TRP A 1 71 ? -2.321 -8.101 8.036 1.00 98.62 71 TRP A O 1
ATOM 606 N N . ASP A 1 72 ? -1.786 -6.516 9.538 1.00 98.12 72 ASP A N 1
ATOM 607 C CA . ASP A 1 72 ? -1.908 -7.354 10.720 1.00 98.12 72 ASP A CA 1
ATOM 608 C C . ASP A 1 72 ? -3.275 -7.132 11.377 1.00 98.12 72 ASP A C 1
ATOM 610 O O . ASP A 1 72 ? -3.600 -6.047 11.864 1.00 98.12 72 ASP A O 1
ATOM 614 N N . GLU A 1 73 ? -4.071 -8.195 11.396 1.00 95.25 73 GLU A N 1
ATOM 615 C CA . GLU A 1 73 ? -5.419 -8.223 11.953 1.00 95.25 73 GLU A CA 1
ATOM 616 C C . GLU A 1 73 ? -5.455 -8.004 13.470 1.00 95.25 73 GLU A C 1
ATOM 618 O O . GLU A 1 73 ? -6.447 -7.478 13.977 1.00 95.25 73 GLU A O 1
ATOM 623 N N . LEU A 1 74 ? -4.397 -8.389 14.195 1.00 96.00 74 LEU A N 1
ATOM 624 C CA . LEU A 1 74 ? -4.338 -8.237 15.648 1.00 96.00 74 LEU A CA 1
ATOM 625 C C . LEU A 1 74 ? -4.062 -6.783 16.030 1.00 96.00 74 LEU A C 1
ATOM 627 O O . LEU A 1 74 ? -4.766 -6.209 16.860 1.00 96.00 74 LEU A O 1
ATOM 631 N N . THR A 1 75 ? -3.045 -6.177 15.414 1.00 97.00 75 THR A N 1
ATOM 632 C CA . THR A 1 75 ? -2.646 -4.796 15.726 1.00 97.00 75 THR A CA 1
ATOM 633 C C . THR A 1 75 ? -3.409 -3.743 14.926 1.00 97.00 75 THR A C 1
ATOM 635 O O . THR A 1 75 ? -3.317 -2.557 15.251 1.00 97.00 75 THR A O 1
ATOM 638 N N . GLN A 1 76 ? -4.167 -4.157 13.903 1.00 96.44 76 GLN A N 1
ATOM 639 C CA . GLN A 1 76 ? -4.842 -3.286 12.937 1.00 96.44 76 GLN A CA 1
ATOM 640 C C . GLN A 1 76 ? -3.881 -2.276 12.296 1.00 96.44 76 GLN A C 1
ATOM 642 O O . GLN A 1 76 ? -4.173 -1.080 12.209 1.00 96.44 76 GLN A O 1
ATOM 647 N N . ARG A 1 77 ? -2.694 -2.746 11.903 1.00 98.25 77 ARG A N 1
ATOM 648 C CA . ARG A 1 77 ? -1.614 -1.929 11.336 1.00 98.25 77 ARG A CA 1
ATOM 649 C C . ARG A 1 77 ? -0.936 -2.665 10.194 1.00 98.25 77 ARG A C 1
ATOM 651 O O . ARG A 1 77 ? -0.891 -3.889 10.160 1.00 98.25 77 ARG A O 1
ATOM 658 N N . PHE A 1 78 ? -0.354 -1.908 9.276 1.00 98.69 78 PHE A N 1
ATOM 659 C CA . PHE A 1 78 ? 0.495 -2.457 8.230 1.00 98.69 78 PHE A CA 1
ATOM 660 C C . PHE A 1 78 ? 1.891 -2.776 8.770 1.00 98.69 78 PHE A C 1
ATOM 662 O O . PHE A 1 78 ? 2.548 -1.911 9.346 1.00 98.69 78 PHE A O 1
ATOM 669 N N . GLN A 1 79 ? 2.368 -3.993 8.539 1.00 98.50 79 GLN A N 1
ATOM 670 C CA . GLN A 1 79 ? 3.725 -4.434 8.862 1.00 98.50 79 GLN A CA 1
ATOM 671 C C . GLN A 1 79 ? 4.553 -4.574 7.579 1.00 98.50 79 GLN A C 1
ATOM 673 O O . GLN A 1 79 ? 3.992 -4.944 6.545 1.00 98.50 79 GLN A O 1
ATOM 678 N N . PRO A 1 80 ? 5.865 -4.265 7.589 1.00 98.25 80 PRO A N 1
ATOM 679 C CA . PRO A 1 80 ? 6.726 -4.500 6.431 1.00 98.25 80 PRO A CA 1
ATOM 680 C C . PRO A 1 80 ? 6.649 -5.965 5.984 1.00 98.25 80 PRO A C 1
ATOM 682 O O . PRO A 1 80 ? 6.718 -6.864 6.816 1.00 98.25 80 PRO A O 1
ATOM 685 N N . PHE A 1 81 ? 6.500 -6.198 4.680 1.00 98.25 81 PHE A N 1
ATOM 686 C CA . PHE A 1 81 ? 6.362 -7.544 4.120 1.00 98.25 81 PHE A CA 1
ATOM 687 C C . PHE A 1 81 ? 7.437 -7.842 3.076 1.00 98.25 81 PHE A C 1
ATOM 689 O O . PHE A 1 81 ? 8.129 -8.850 3.170 1.00 98.25 81 PHE A O 1
ATOM 696 N N . GLN A 1 82 ? 7.602 -6.957 2.093 1.00 98.12 82 GLN A N 1
ATOM 697 C CA . GLN A 1 82 ? 8.550 -7.155 0.999 1.00 98.12 82 GLN A CA 1
ATOM 698 C C . GLN A 1 82 ? 9.015 -5.810 0.438 1.00 98.12 82 GLN A C 1
ATOM 700 O O . GLN A 1 82 ? 8.291 -4.815 0.490 1.00 98.12 82 GLN A O 1
ATOM 705 N N . GLU A 1 83 ? 10.211 -5.782 -0.141 1.00 98.06 83 GLU A N 1
ATOM 706 C CA . GLU A 1 83 ? 10.722 -4.640 -0.894 1.00 98.06 83 GLU A CA 1
ATOM 707 C C . GLU A 1 83 ? 10.782 -4.968 -2.391 1.00 98.06 83 GLU A C 1
ATOM 709 O O . GLU A 1 83 ? 11.127 -6.080 -2.792 1.00 98.06 83 GLU A O 1
ATOM 714 N N . LEU A 1 84 ? 10.424 -3.992 -3.224 1.00 97.19 84 LEU A N 1
ATOM 715 C CA . LEU A 1 84 ? 10.470 -4.075 -4.676 1.00 97.19 84 LEU A CA 1
ATOM 716 C C . LEU A 1 84 ? 11.440 -3.030 -5.222 1.00 97.19 84 LEU A C 1
ATOM 718 O O . LEU A 1 84 ? 11.323 -1.831 -4.944 1.00 97.19 84 LEU A O 1
ATOM 722 N N . ASN A 1 85 ? 12.370 -3.489 -6.053 1.00 96.06 85 ASN A N 1
ATOM 723 C CA . ASN A 1 85 ? 13.268 -2.615 -6.787 1.00 96.06 85 ASN A CA 1
ATOM 724 C C . ASN A 1 85 ? 12.632 -2.207 -8.118 1.00 96.06 85 ASN A C 1
ATOM 726 O O . ASN A 1 85 ? 12.551 -3.007 -9.048 1.00 96.06 85 ASN A O 1
ATOM 730 N N . MET A 1 86 ? 12.165 -0.964 -8.189 1.00 94.81 86 MET A N 1
ATOM 731 C CA . MET A 1 86 ? 11.601 -0.365 -9.394 1.00 94.81 86 MET A CA 1
ATOM 732 C C . MET A 1 86 ? 11.903 1.130 -9.417 1.00 94.81 86 MET A C 1
ATOM 734 O O . MET A 1 86 ? 11.952 1.780 -8.375 1.00 94.81 86 MET A O 1
ATOM 738 N N . LEU A 1 87 ? 12.089 1.686 -10.611 1.00 97.38 87 LEU A N 1
ATOM 739 C CA . LEU A 1 87 ? 12.445 3.092 -10.770 1.00 97.38 87 LEU A CA 1
ATOM 740 C C . LEU A 1 87 ? 11.193 3.955 -10.909 1.00 97.38 87 LEU A C 1
ATOM 742 O O . LEU A 1 87 ? 10.358 3.699 -11.772 1.00 97.38 87 LEU A O 1
ATOM 746 N N . ALA A 1 88 ? 11.093 5.013 -10.109 1.00 97.62 88 ALA A N 1
ATOM 747 C CA . ALA A 1 88 ? 10.082 6.066 -10.227 1.00 97.62 88 ALA A CA 1
ATOM 748 C C . ALA A 1 88 ? 8.636 5.570 -10.491 1.00 97.62 88 ALA A C 1
ATOM 750 O O . ALA A 1 88 ? 8.062 5.889 -11.542 1.00 97.62 88 ALA A O 1
ATOM 751 N N . PRO A 1 89 ? 8.034 4.768 -9.592 1.00 98.12 89 PRO A N 1
ATOM 752 C CA . PRO A 1 89 ? 6.689 4.234 -9.791 1.00 98.12 89 PRO A CA 1
ATOM 753 C C . PRO A 1 89 ? 5.619 5.331 -9.822 1.00 98.12 89 PRO A C 1
ATOM 755 O O . PRO A 1 89 ? 5.667 6.296 -9.054 1.00 98.12 89 PRO A O 1
ATOM 758 N N . ARG A 1 90 ? 4.620 5.190 -10.701 1.00 97.75 90 ARG A N 1
ATOM 759 C CA . ARG A 1 90 ? 3.511 6.161 -10.844 1.00 97.75 90 ARG A CA 1
ATOM 760 C C . ARG A 1 90 ? 2.122 5.563 -10.721 1.00 97.75 90 ARG A C 1
ATOM 762 O O . ARG A 1 90 ? 1.172 6.298 -10.466 1.00 97.75 90 ARG A O 1
ATOM 769 N N . GLY A 1 91 ? 1.997 4.251 -10.849 1.00 97.62 91 GLY A N 1
ATOM 770 C CA . GLY A 1 91 ? 0.717 3.576 -10.734 1.00 97.62 91 GLY A CA 1
ATOM 771 C C . GLY A 1 91 ? 0.902 2.095 -10.476 1.00 97.62 91 GLY A C 1
ATOM 772 O O . GLY A 1 91 ? 1.894 1.503 -10.896 1.00 97.62 91 GLY A O 1
ATOM 773 N N . PHE A 1 92 ? -0.076 1.522 -9.790 1.00 98.12 92 PHE A N 1
ATOM 774 C CA . PHE A 1 92 ? -0.144 0.098 -9.514 1.00 98.12 92 PHE A CA 1
ATOM 775 C C . PHE A 1 92 ? -1.561 -0.393 -9.778 1.00 98.12 92 PHE A C 1
ATOM 777 O O . PHE A 1 92 ? -2.523 0.354 -9.574 1.00 98.12 92 PHE A O 1
ATOM 784 N N . SER A 1 93 ? -1.684 -1.634 -10.228 1.00 98.12 93 SER A N 1
ATOM 785 C CA . SER A 1 93 ? -2.972 -2.286 -10.440 1.00 98.12 93 SER A CA 1
ATOM 786 C C . SER A 1 93 ? -2.814 -3.787 -10.259 1.00 98.12 93 SER A C 1
ATOM 788 O O . SER A 1 93 ? -1.836 -4.360 -10.734 1.00 98.12 93 SER A O 1
ATOM 790 N N . LEU A 1 94 ? -3.754 -4.410 -9.555 1.00 98.06 94 LEU A N 1
ATOM 791 C CA . LEU A 1 94 ? -3.849 -5.859 -9.461 1.00 98.06 94 LEU A CA 1
ATOM 792 C C . LEU A 1 94 ? -4.778 -6.375 -10.560 1.00 98.06 94 LEU A C 1
ATOM 794 O O . LEU A 1 94 ? -5.875 -5.845 -10.740 1.00 98.06 94 LEU A O 1
ATOM 798 N N . VAL A 1 95 ? -4.338 -7.409 -11.267 1.00 97.62 95 VAL A N 1
ATOM 799 C CA . VAL A 1 95 ? -5.114 -8.111 -12.288 1.00 97.62 95 VAL A CA 1
ATOM 800 C C . VAL A 1 95 ? -5.107 -9.599 -11.963 1.00 97.62 95 VAL A C 1
ATOM 802 O O . VAL A 1 95 ? -4.042 -10.171 -11.751 1.00 97.62 95 VAL A O 1
ATOM 805 N N . SER A 1 96 ? -6.283 -10.222 -11.954 1.00 96.50 96 SER A N 1
ATOM 806 C CA . SER A 1 96 ? -6.443 -11.654 -11.687 1.00 96.50 96 SER A CA 1
ATOM 807 C C . SER A 1 96 ? -6.851 -12.371 -12.974 1.00 96.50 96 SER A C 1
ATOM 809 O O . SER A 1 96 ? -7.899 -12.063 -13.542 1.00 96.50 96 SER A O 1
ATOM 811 N N . VAL A 1 97 ? -6.024 -13.303 -13.455 1.00 95.19 97 VAL A N 1
ATOM 812 C CA . VAL A 1 97 ? -6.268 -14.093 -14.679 1.00 95.19 97 VAL A CA 1
ATOM 813 C C . VAL A 1 97 ? -5.824 -15.529 -14.438 1.00 95.19 97 VAL A C 1
ATOM 815 O O . VAL A 1 97 ? -4.729 -15.750 -13.929 1.00 95.19 97 VAL A O 1
ATOM 818 N N . ASP A 1 98 ? -6.662 -16.503 -14.796 1.00 94.62 98 ASP A N 1
ATOM 819 C CA . ASP A 1 98 ? -6.362 -17.941 -14.699 1.00 94.62 98 ASP A CA 1
ATOM 820 C C . ASP A 1 98 ? -5.792 -18.367 -13.332 1.00 94.62 98 ASP A C 1
ATOM 822 O O . ASP A 1 98 ? -4.764 -19.041 -13.247 1.00 94.62 98 ASP A O 1
ATOM 826 N N . ASN A 1 99 ? -6.448 -17.940 -12.246 1.00 92.25 99 ASN A N 1
ATOM 827 C CA . ASN A 1 99 ? -6.023 -18.166 -10.855 1.00 92.25 99 ASN A CA 1
ATOM 828 C C . ASN A 1 99 ? -4.629 -17.609 -10.504 1.00 92.25 99 ASN A C 1
ATOM 830 O O . ASN A 1 99 ? -4.004 -18.064 -9.547 1.00 92.25 99 ASN A O 1
ATOM 834 N N . LYS A 1 100 ? -4.131 -16.628 -11.261 1.00 96.50 100 LYS A N 1
ATOM 835 C CA . LYS A 1 100 ? -2.904 -15.892 -10.953 1.00 96.50 100 LYS A CA 1
ATOM 836 C C . LYS A 1 100 ? -3.246 -14.445 -10.666 1.00 96.50 100 LYS A C 1
ATOM 838 O O . LYS A 1 100 ? -3.851 -13.768 -11.496 1.00 96.50 100 LYS A O 1
ATOM 843 N N . ASP A 1 101 ? -2.790 -13.967 -9.521 1.00 98.00 101 ASP A N 1
ATOM 844 C CA . ASP A 1 101 ? -2.843 -12.560 -9.164 1.00 98.00 101 ASP A CA 1
ATOM 845 C C . ASP A 1 101 ? -1.542 -11.883 -9.601 1.00 98.00 101 ASP A C 1
ATOM 847 O O . ASP A 1 101 ? -0.448 -12.246 -9.167 1.00 98.00 101 ASP A O 1
ATOM 851 N N . ILE A 1 102 ? -1.652 -10.917 -10.509 1.00 98.19 102 ILE A N 1
ATOM 852 C CA . ILE A 1 102 ? -0.525 -10.220 -11.123 1.00 98.19 102 ILE A CA 1
ATOM 853 C C . ILE A 1 102 ? -0.617 -8.736 -10.779 1.00 98.19 102 ILE A C 1
ATOM 855 O O . ILE A 1 102 ? -1.545 -8.031 -11.174 1.00 98.19 102 ILE A O 1
ATOM 859 N N . LEU A 1 103 ? 0.380 -8.242 -10.056 1.00 98.19 103 LEU A N 1
ATOM 860 C CA . LEU A 1 103 ? 0.546 -6.835 -9.736 1.00 98.19 103 LEU A CA 1
ATOM 861 C C . LEU A 1 103 ? 1.341 -6.140 -10.846 1.00 98.19 103 LEU A C 1
ATOM 863 O O . LEU A 1 103 ? 2.533 -6.388 -11.032 1.00 98.19 103 LEU A O 1
ATOM 867 N N . LEU A 1 104 ? 0.692 -5.219 -11.546 1.00 98.38 104 LEU A N 1
ATOM 868 C CA . LEU A 1 104 ? 1.306 -4.335 -12.528 1.00 98.38 104 LEU A CA 1
ATOM 869 C C . LEU A 1 104 ? 1.839 -3.076 -11.840 1.00 98.38 104 LEU A C 1
ATOM 871 O O . LEU A 1 104 ? 1.141 -2.459 -11.034 1.00 98.38 104 LEU A O 1
ATOM 875 N N . ALA A 1 105 ? 3.056 -2.670 -12.190 1.00 98.38 105 ALA A N 1
ATOM 876 C CA . ALA A 1 105 ? 3.726 -1.487 -11.666 1.00 98.38 105 ALA A CA 1
ATOM 877 C C . ALA A 1 105 ? 4.223 -0.597 -12.810 1.00 98.38 105 ALA A C 1
ATOM 879 O O . ALA A 1 105 ? 5.198 -0.917 -13.492 1.00 98.38 105 ALA A O 1
ATOM 880 N N . ALA A 1 106 ? 3.551 0.536 -13.014 1.00 98.38 106 ALA A N 1
ATOM 881 C CA . ALA A 1 106 ? 3.917 1.522 -14.022 1.00 98.38 106 ALA A CA 1
ATOM 882 C C . ALA A 1 106 ? 5.123 2.348 -13.557 1.00 98.38 106 ALA A C 1
ATOM 884 O O . ALA A 1 106 ? 5.101 2.935 -12.469 1.00 98.38 106 ALA A O 1
ATOM 885 N N . SER A 1 107 ? 6.149 2.433 -14.404 1.00 98.12 107 SER A N 1
ATOM 886 C CA . SER A 1 107 ? 7.390 3.162 -14.134 1.00 98.12 107 SER A CA 1
ATOM 887 C C . SER A 1 107 ? 7.501 4.405 -15.019 1.00 98.12 107 SER A C 1
ATOM 889 O O . SER A 1 107 ? 7.257 4.335 -16.218 1.00 98.12 107 SER A O 1
ATOM 891 N N . PHE A 1 108 ? 7.878 5.548 -14.435 1.00 97.94 108 PHE A N 1
ATOM 892 C CA . PHE A 1 108 ? 8.079 6.794 -15.189 1.00 97.94 108 PHE A CA 1
ATOM 893 C C . PHE A 1 108 ? 9.434 6.872 -15.898 1.00 97.94 108 PHE A C 1
ATOM 895 O O . PHE A 1 108 ? 9.544 7.507 -16.941 1.00 97.94 108 PHE A O 1
ATOM 902 N N . LYS A 1 109 ? 10.479 6.276 -15.313 1.00 95.50 109 LYS A N 1
ATOM 903 C CA . LYS A 1 109 ? 11.859 6.349 -15.835 1.00 95.50 109 LYS A CA 1
ATOM 904 C C . LYS A 1 109 ? 12.445 4.996 -16.231 1.00 95.50 109 LYS A C 1
ATOM 906 O O . LYS A 1 109 ? 13.450 4.954 -16.928 1.00 95.50 109 LYS A O 1
ATOM 911 N N . GLY A 1 110 ? 11.872 3.908 -15.735 1.00 94.81 110 GLY A N 1
ATOM 912 C CA . GLY A 1 110 ? 12.321 2.546 -15.980 1.00 94.81 110 GLY A CA 1
ATOM 913 C C . GLY A 1 110 ? 11.310 1.756 -16.800 1.00 94.81 110 GLY A C 1
ATOM 914 O O . GLY A 1 110 ? 10.434 2.306 -17.464 1.00 94.81 110 GLY A O 1
ATOM 915 N N . LYS A 1 111 ? 11.438 0.430 -16.743 1.00 97.19 111 LYS A N 1
ATOM 916 C CA . LYS A 1 111 ? 10.492 -0.487 -17.379 1.00 97.19 111 LYS A CA 1
ATOM 917 C C . LYS A 1 111 ? 9.276 -0.675 -16.477 1.00 97.19 111 LYS A C 1
ATOM 919 O O . LYS A 1 111 ? 9.427 -0.861 -15.272 1.00 97.19 111 LYS A O 1
ATOM 924 N N . THR A 1 112 ? 8.086 -0.667 -17.068 1.00 97.75 112 THR A N 1
ATOM 925 C CA . THR A 1 112 ? 6.877 -1.172 -16.405 1.00 97.75 112 THR A CA 1
ATOM 926 C C . THR A 1 112 ? 7.062 -2.656 -16.103 1.00 97.75 112 THR A C 1
ATOM 928 O O . THR A 1 112 ? 7.556 -3.403 -16.947 1.00 97.75 112 THR A O 1
ATOM 931 N N . MET A 1 113 ? 6.703 -3.069 -14.890 1.00 97.31 113 MET A N 1
ATOM 932 C CA . MET A 1 113 ? 6.923 -4.427 -14.391 1.00 97.31 113 MET A CA 1
ATOM 933 C C . MET A 1 113 ? 5.599 -5.110 -14.057 1.00 97.31 113 MET A C 1
ATOM 935 O O . MET A 1 113 ? 4.604 -4.449 -13.759 1.00 97.31 113 MET A O 1
ATOM 939 N N . ALA A 1 114 ? 5.609 -6.439 -14.086 1.00 97.12 114 ALA A N 1
ATOM 940 C CA . ALA A 1 114 ? 4.522 -7.289 -13.626 1.00 97.12 114 ALA A CA 1
ATOM 941 C C . ALA A 1 114 ? 5.091 -8.297 -12.622 1.00 97.12 114 ALA A C 1
ATOM 943 O O . ALA A 1 114 ? 6.120 -8.918 -12.889 1.00 97.12 114 ALA A O 1
ATOM 94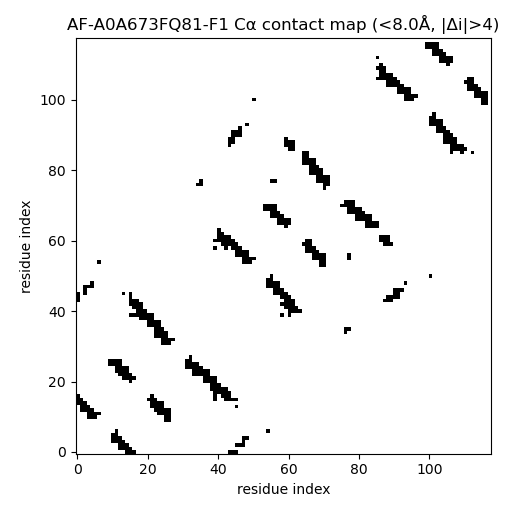4 N N . TYR A 1 115 ? 4.436 -8.442 -11.475 1.00 96.75 115 TYR A N 1
ATOM 945 C CA . TYR A 1 115 ? 4.830 -9.354 -10.406 1.00 96.75 115 TYR A CA 1
ATOM 946 C C . TYR A 1 115 ? 3.697 -10.335 -10.155 1.00 96.75 115 TYR A C 1
ATOM 948 O O . TYR A 1 115 ? 2.581 -9.913 -9.867 1.00 96.75 115 TYR A O 1
ATOM 956 N N . GLN A 1 116 ? 3.973 -11.630 -10.245 1.00 96.44 116 GLN A N 1
ATOM 957 C CA . GLN A 1 116 ? 3.011 -12.643 -9.832 1.00 96.44 116 GLN A CA 1
ATOM 958 C C . GLN A 1 116 ? 3.054 -12.794 -8.306 1.00 96.44 116 GLN A C 1
ATOM 960 O O . GLN A 1 116 ? 4.132 -12.891 -7.720 1.00 96.44 116 GLN A O 1
ATOM 965 N N . HIS A 1 117 ? 1.883 -12.802 -7.677 1.00 94.62 117 HIS A N 1
ATOM 966 C CA . HIS A 1 117 ? 1.704 -13.176 -6.278 1.00 94.62 117 HIS A CA 1
ATOM 967 C C . HIS A 1 117 ? 1.689 -14.711 -6.164 1.00 94.62 117 HIS A C 1
ATOM 969 O O . HIS A 1 117 ? 1.070 -15.383 -6.994 1.00 94.62 117 HIS A O 1
ATOM 975 N N . LEU A 1 118 ? 2.440 -15.248 -5.196 1.00 87.38 118 LEU A N 1
ATOM 976 C CA . LEU A 1 118 ? 2.645 -16.682 -4.954 1.00 87.38 118 LEU A CA 1
ATOM 977 C C . LEU A 1 118 ? 2.203 -17.060 -3.536 1.00 87.38 118 LEU A C 1
ATOM 979 O O . LEU A 1 118 ? 2.455 -16.257 -2.603 1.00 87.38 118 LEU A O 1
#

Nearest PDB structures (foldseek):
  5y2z-assembly3_F  TM=9.914E-01  e=2.060E-14  Homo sapiens
  5y31-assembly2_D  TM=9.901E-01  e=3.755E-14  Homo sapiens
  8y6b-assembly3_E  TM=9.846E-01  e=1.623E-12  Homo sapiens
  8hq2-assembly2_E  TM=9.847E-01  e=3.886E-12  Homo sapiens
  7d5s-assembly1_B3  TM=5.732E-01  e=3.916E-02  Saccharomyces cerevisiae S288C

Organism: NCBI:txid307959

Foldseek 3Di:
DKDWDDDPNWIWIWADDQADWIFIWTDDPPDTDTDDTDGHARWQDKDWDDDPNWIWIWTDHQGDWIFIWTQDPVSRDTDTDDTHDAHAWHDWDWDADPNWIWIWTDHPPDDTDIDTDD

Secondary structure (DSSP, 8-state):
-EEEEEETTEEEEEE--SEEEEEEEEEETTEEEEEEEEEEES---EEEEEETTEEEEEE--SSS-EEEEEEETTTTEEEEEEEE--SSEEEEEEEEETTEEEEEEEESSS--EEEE--

InterPro domains:
  IPR005492 Leucine-rich glioma-inactivated , EPTP repeat [PF03736] (1-28)
  IPR005492 Leucine-rich glioma-inactivated , EPTP repeat [PF03736] (31-72)
  IPR005492 Leucine-rich glioma-inactivated , EPTP repeat [PF03736] (77-1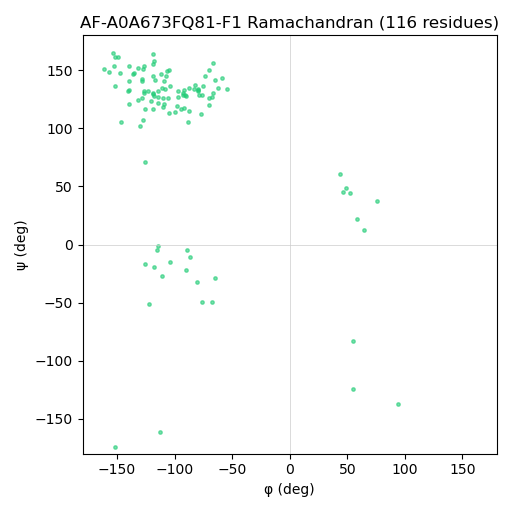17)
  IPR009039 EAR [PS50912] (31-73)
  IPR009039 EAR [PS50912] (77-118)
  IPR051295 Leucine-rich glioma-inactivated/LGI-related [PTHR24367] (2-117)

Sequence (118 aa):
MVKHFWVRKVLYLCLTRFIGDSKILRWDNQRFVEIQTLPSRGSMAVYPFSVGVRQYLLLGSDYSFSRIYLWDELTQRFQPFQELNMLAPRGFSLVSVDNKDILLAASFKGKTMAYQHL

Mean predicted aligned error: 2.4 Å

Solvent-accessible surface area (backbone atoms only — not comparable to full-atom values): 6570 Å² total; per-residue (Å²): 91,79,46,68,50,72,58,95,89,41,49,32,38,39,42,51,28,44,63,57,60,16,37,36,28,38,60,53,98,89,45,74,42,81,76,46,77,43,86,24,44,49,17,69,26,70,41,66,50,68,61,90,93,47,46,35,36,38,41,30,12,53,74,48,64,16,39,34,24,37,57,36,84,87,79,71,42,73,40,90,69,46,78,43,90,57,46,38,36,61,44,68,48,81,47,78,56,95,95,38,45,34,40,36,37,40,30,76,79,46,74,66,46,76,42,76,64,131